Protein AF-A0A2M8BF14-F1 (afdb_monomer)

Mean predicted aligned error: 11.54 Å

Radius of gyration: 26.68 Å; Cα contacts (8 Å, |Δi|>4): 24; chains: 1; bounding box: 44×36×76 Å

Solvent-acc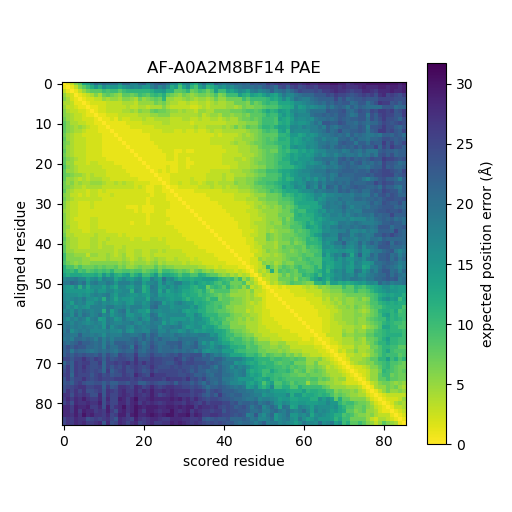essible surface area (backbone atoms only — not comparable to full-atom values): 5380 Å² total; per-residue (Å²): 133,91,77,89,82,83,88,76,87,70,54,68,68,59,54,52,50,47,51,49,49,10,61,75,71,74,43,53,55,68,60,38,52,51,52,56,50,51,52,52,49,50,54,52,51,50,59,52,49,50,57,52,54,52,50,53,49,51,52,53,56,57,72,70,50,80,85,88,71,86,69,57,75,79,72,70,59,55,57,45,100,85,71,44,76,109

Foldseek 3Di:
DDDDDDDPPDDPVNLVVLVVVCVVVVHDSVVSVVVVVVVVVVVVVVVVVCVVVVVVVVVVVVVPDDDPDPDDPVVVFDADPVRHGD

Nearest PDB structures (foldseek):
  4d8j-assembly1_A  TM=6.265E-01  e=2.644E+00  Escherichia coli
  6sbx-assembly1_C  TM=5.085E-01  e=2.286E+00  Myxococcus xanthus

Structure (mmCIF, N/CA/C/O backbone):
data_AF-A0A2M8BF14-F1
#
_entry.id   AF-A0A2M8BF14-F1
#
loop_
_atom_site.group_PDB
_atom_site.id
_atom_site.type_symbol
_atom_site.label_atom_id
_atom_site.label_alt_id
_atom_site.label_comp_id
_atom_site.label_asym_id
_atom_site.label_entity_id
_atom_site.label_seq_id
_atom_site.pdbx_PDB_ins_code
_atom_site.Cartn_x
_atom_site.Cartn_y
_atom_site.Cartn_z
_atom_site.occupancy
_atom_site.B_iso_or_equiv
_atom_site.auth_seq_id
_atom_site.auth_comp_id
_atom_site.auth_asym_id
_atom_site.auth_atom_id
_atom_site.pdbx_PDB_model_num
ATOM 1 N N . MET A 1 1 ? -3.234 22.881 9.319 1.00 44.59 1 MET A N 1
ATOM 2 C CA . MET A 1 1 ? -4.607 22.813 9.861 1.00 44.59 1 MET A CA 1
ATOM 3 C C . MET A 1 1 ? -4.993 21.351 9.964 1.00 44.59 1 MET A C 1
ATOM 5 O O . MET A 1 1 ? -4.798 20.640 8.989 1.00 44.59 1 MET A O 1
ATOM 9 N N . THR A 1 2 ? -5.451 20.890 11.127 1.00 68.38 2 THR A N 1
ATOM 10 C CA . THR A 1 2 ? -5.870 19.493 11.318 1.00 68.38 2 THR A CA 1
ATOM 11 C C . THR A 1 2 ? -7.331 19.362 10.898 1.00 68.38 2 THR A C 1
ATOM 13 O O . THR A 1 2 ? -8.204 19.958 11.526 1.00 68.38 2 THR A O 1
ATOM 16 N N . THR A 1 3 ? -7.598 18.628 9.819 1.00 83.12 3 THR A N 1
ATOM 17 C CA . THR A 1 3 ? -8.958 18.408 9.304 1.00 83.12 3 THR A CA 1
ATOM 18 C C . THR A 1 3 ? -9.553 17.158 9.945 1.00 83.12 3 THR A C 1
ATOM 20 O O . THR A 1 3 ? -8.911 16.110 9.968 1.00 83.12 3 THR A O 1
ATOM 23 N N . ALA A 1 4 ? -10.779 17.247 10.463 1.00 83.69 4 ALA A N 1
ATOM 24 C CA . ALA A 1 4 ? -11.490 16.087 10.991 1.00 83.69 4 ALA A CA 1
ATOM 25 C C . ALA A 1 4 ? -12.102 15.268 9.842 1.00 83.69 4 ALA A C 1
ATOM 27 O O . ALA A 1 4 ? -12.841 15.805 9.016 1.00 83.69 4 ALA A O 1
ATOM 28 N N . LEU A 1 5 ? -11.813 13.966 9.805 1.00 86.75 5 LEU A N 1
ATOM 29 C CA . LEU A 1 5 ? -12.395 13.007 8.865 1.00 86.75 5 LEU A CA 1
ATOM 30 C C . LEU A 1 5 ? -13.350 12.079 9.619 1.00 86.75 5 LEU A C 1
ATOM 32 O O . LEU A 1 5 ? -12.984 11.515 10.648 1.00 86.75 5 LEU A O 1
ATOM 36 N N . GLN A 1 6 ? -14.558 11.882 9.090 1.00 90.12 6 GLN A N 1
ATOM 37 C CA . GLN A 1 6 ? -15.516 10.921 9.633 1.00 90.12 6 GLN A CA 1
ATOM 38 C C . GLN A 1 6 ? -15.757 9.792 8.632 1.00 90.12 6 GLN A C 1
ATOM 40 O O . GLN A 1 6 ? -16.319 10.009 7.558 1.00 90.12 6 GLN A O 1
ATOM 45 N N . LEU A 1 7 ? -15.386 8.570 9.010 1.00 87.44 7 LEU A N 1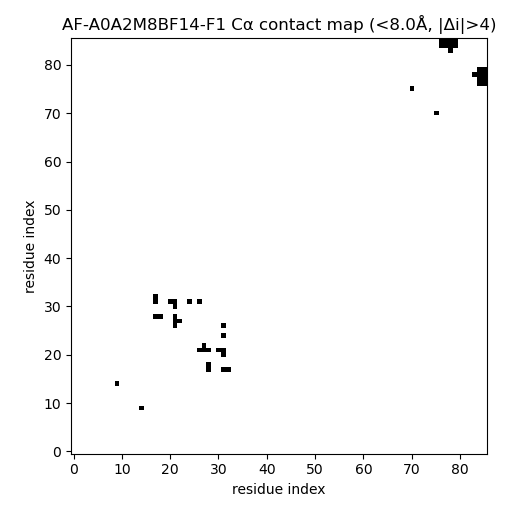
ATOM 46 C CA . LEU A 1 7 ? -15.687 7.369 8.236 1.00 87.44 7 LEU A CA 1
ATOM 47 C C . LEU A 1 7 ? -17.093 6.872 8.594 1.00 87.44 7 LEU A C 1
ATOM 49 O O . LEU A 1 7 ? -17.366 6.505 9.737 1.00 87.44 7 LEU A O 1
ATOM 53 N N . LYS A 1 8 ? -18.009 6.879 7.622 1.00 92.38 8 LYS A N 1
ATOM 54 C CA . LYS A 1 8 ? -19.382 6.374 7.787 1.00 92.38 8 LYS A CA 1
ATOM 55 C C . LYS A 1 8 ? -19.510 4.986 7.170 1.00 92.38 8 LYS A C 1
ATOM 57 O O . LYS A 1 8 ? -18.871 4.698 6.166 1.00 92.38 8 LYS A O 1
ATOM 62 N N . LYS A 1 9 ? -20.388 4.156 7.747 1.00 93.38 9 LYS A N 1
ATOM 63 C CA . LYS A 1 9 ? -20.681 2.788 7.275 1.00 93.38 9 LYS A CA 1
ATOM 64 C C . LYS A 1 9 ? -19.449 1.868 7.233 1.00 93.38 9 LYS A C 1
ATOM 66 O O . LYS A 1 9 ? -19.347 1.016 6.357 1.00 93.38 9 LYS A O 1
ATOM 71 N N . VAL A 1 10 ? -18.526 2.028 8.184 1.00 90.81 10 VAL A N 1
ATOM 72 C CA . VAL A 1 10 ? -17.401 1.095 8.342 1.00 90.81 10 VAL A CA 1
ATOM 73 C C . VAL A 1 10 ? -17.965 -0.290 8.682 1.00 90.81 10 VAL A C 1
ATOM 75 O O . VAL A 1 10 ? -18.737 -0.391 9.642 1.00 90.81 10 VAL A O 1
ATOM 78 N N . PRO A 1 11 ? -17.627 -1.347 7.921 1.00 96.75 11 PRO A N 1
ATOM 79 C CA . PRO A 1 11 ? -18.080 -2.696 8.233 1.00 96.75 11 PRO A CA 1
ATOM 80 C C . PRO A 1 11 ? -17.683 -3.099 9.657 1.00 96.75 11 PRO A C 1
ATOM 82 O O . PRO A 1 11 ? -16.571 -2.812 10.103 1.00 96.75 11 PRO A O 1
ATOM 85 N N . SER A 1 12 ? -18.579 -3.789 10.367 1.00 94.31 12 SER A N 1
ATOM 86 C CA . SER A 1 12 ? -18.372 -4.156 11.776 1.00 94.31 12 SER A CA 1
ATOM 87 C C . SER A 1 12 ? -17.085 -4.949 11.994 1.00 94.31 12 SER A C 1
ATOM 89 O O . SER A 1 12 ? -16.346 -4.658 12.928 1.00 94.31 12 SER A O 1
ATOM 91 N N . HIS A 1 13 ? -16.774 -5.883 11.090 1.00 95.94 13 HIS A N 1
ATOM 92 C CA . HIS A 1 13 ? -15.548 -6.675 11.156 1.00 95.94 13 HIS A CA 1
ATOM 93 C C . HIS A 1 13 ? -14.282 -5.808 11.061 1.00 95.94 13 HIS A C 1
ATOM 95 O O . HIS A 1 13 ? -13.346 -6.033 11.819 1.00 95.94 13 HIS A O 1
ATOM 101 N N . ILE A 1 14 ? -14.265 -4.778 10.203 1.00 94.75 14 ILE A N 1
ATOM 102 C CA . ILE A 1 14 ? -13.129 -3.849 10.093 1.00 94.75 14 ILE A CA 1
ATOM 103 C C . ILE A 1 14 ? -12.964 -3.061 11.388 1.00 94.75 14 ILE A C 1
ATOM 105 O O . ILE A 1 14 ? -11.859 -2.960 11.910 1.00 94.75 14 ILE A O 1
ATOM 109 N N . LYS A 1 15 ? -14.066 -2.552 11.950 1.00 94.56 15 LYS A N 1
ATOM 110 C CA . LYS A 1 15 ? -14.017 -1.842 13.231 1.00 94.56 15 LYS A CA 1
ATOM 111 C C . LYS A 1 15 ? -13.442 -2.733 14.340 1.00 94.56 15 LYS A C 1
ATOM 113 O O . LYS A 1 15 ? -12.585 -2.280 15.087 1.00 94.56 15 LYS A O 1
ATOM 118 N N . SER A 1 16 ? -13.867 -3.994 14.420 1.00 96.12 16 SER A N 1
ATOM 119 C CA . SER A 1 16 ? -13.351 -4.948 15.409 1.00 96.12 16 SER A CA 1
ATOM 120 C C . SER A 1 16 ? -11.855 -5.234 15.252 1.00 96.12 16 SER A C 1
ATOM 122 O O . SER A 1 16 ? -11.167 -5.404 16.256 1.00 96.12 16 SER A O 1
ATOM 124 N N . LEU A 1 17 ? -11.344 -5.276 14.017 1.00 96.25 17 LEU A N 1
ATOM 125 C CA . LEU A 1 17 ? -9.910 -5.439 13.762 1.00 96.25 17 LEU A CA 1
ATOM 126 C C . LEU A 1 17 ? -9.115 -4.228 14.261 1.00 96.25 17 LEU A C 1
ATOM 128 O O . LEU A 1 17 ? -8.156 -4.409 15.006 1.00 96.25 17 LEU A O 1
ATOM 132 N N . ILE A 1 18 ? -9.572 -3.014 13.942 1.00 95.38 18 ILE A N 1
ATOM 133 C CA . ILE A 1 18 ? -8.932 -1.775 14.408 1.00 95.38 18 ILE A CA 1
ATOM 134 C C . ILE A 1 18 ? -8.983 -1.684 15.940 1.00 95.38 18 ILE A C 1
ATOM 136 O O . ILE A 1 18 ? -7.981 -1.355 16.565 1.00 95.38 18 ILE A O 1
ATOM 140 N N . ASP A 1 19 ? -10.120 -2.014 16.563 1.00 96.00 19 ASP A N 1
ATOM 141 C CA . ASP A 1 19 ? -10.264 -2.008 18.027 1.00 96.00 19 ASP A CA 1
ATOM 142 C C . ASP A 1 19 ? -9.262 -2.978 18.688 1.00 96.00 19 ASP A C 1
ATOM 144 O O . ASP A 1 19 ? -8.648 -2.654 19.709 1.00 96.00 19 ASP A O 1
ATOM 148 N N . ARG A 1 20 ? -9.058 -4.160 18.089 1.00 96.75 20 ARG A N 1
ATOM 149 C CA . ARG A 1 20 ? -8.085 -5.153 18.561 1.00 96.75 20 ARG A CA 1
ATOM 150 C C . ARG A 1 20 ? -6.651 -4.645 18.429 1.00 96.75 20 ARG A C 1
ATOM 152 O O . ARG A 1 20 ? -5.889 -4.763 19.386 1.00 96.75 20 ARG A O 1
ATOM 159 N N . GLU A 1 21 ? -6.278 -4.096 17.278 1.00 96.38 21 GLU A N 1
ATOM 160 C CA . GLU A 1 21 ? -4.925 -3.573 17.045 1.00 96.38 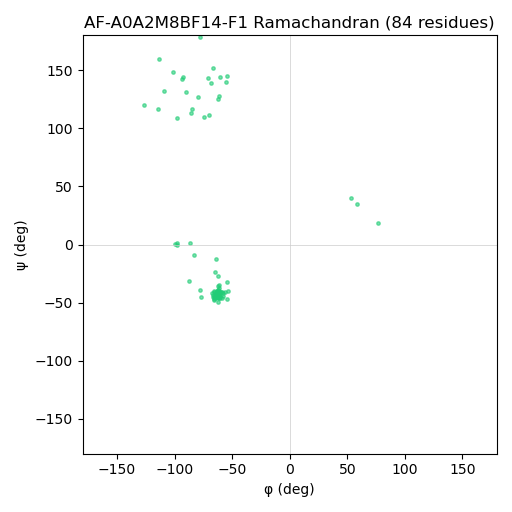21 GLU A CA 1
ATOM 161 C C . GLU A 1 21 ? -4.618 -2.362 17.927 1.00 96.38 21 GLU A C 1
ATOM 163 O O . GLU A 1 21 ? -3.561 -2.313 18.554 1.00 96.38 21 GLU A O 1
ATOM 168 N N . ALA A 1 22 ? -5.585 -1.461 18.111 1.00 96.88 22 ALA A N 1
ATOM 169 C CA . ALA A 1 22 ? -5.462 -0.331 19.025 1.00 96.88 22 ALA A CA 1
ATOM 170 C C . ALA A 1 22 ? -5.188 -0.799 20.466 1.00 96.88 22 ALA A C 1
ATOM 172 O O . ALA A 1 22 ? -4.324 -0.246 21.152 1.00 96.88 22 ALA A O 1
ATOM 173 N N . GLY A 1 23 ? -5.869 -1.866 20.907 1.00 96.38 23 GLY A N 1
ATOM 174 C CA . GLY A 1 23 ? -5.622 -2.506 22.199 1.00 96.38 23 GLY A CA 1
ATOM 175 C C . GLY A 1 23 ? -4.216 -3.104 22.317 1.00 96.38 23 GLY A C 1
ATOM 176 O O . GLY A 1 23 ? -3.546 -2.897 23.330 1.00 96.38 23 GLY A O 1
ATOM 177 N N . LEU A 1 24 ? -3.741 -3.796 21.276 1.00 96.69 24 LEU A N 1
ATOM 178 C CA . LEU A 1 24 ? -2.392 -4.375 21.232 1.00 96.69 24 LEU A CA 1
ATOM 179 C C . LEU A 1 24 ? -1.302 -3.295 21.270 1.00 96.69 24 LEU A C 1
ATOM 181 O O . LEU A 1 24 ? -0.329 -3.424 22.013 1.00 96.69 24 LEU A O 1
ATOM 185 N N . HIS A 1 25 ? -1.486 -2.209 20.521 1.00 95.50 25 HIS A N 1
ATOM 186 C CA . HIS A 1 25 ? -0.526 -1.111 20.418 1.00 95.50 25 HIS A CA 1
ATOM 187 C C . HIS A 1 25 ? -0.690 -0.041 21.508 1.00 95.50 25 HIS A C 1
ATOM 189 O O . HIS A 1 25 ? 0.074 0.924 21.536 1.00 95.50 25 HIS A O 1
ATOM 195 N N . ARG A 1 26 ? -1.647 -0.218 22.435 1.00 94.94 26 ARG A N 1
ATOM 196 C CA . ARG A 1 26 ? -1.978 0.724 23.523 1.00 94.94 26 ARG A CA 1
ATOM 197 C C . ARG A 1 26 ? -2.242 2.143 23.014 1.00 94.94 26 ARG A C 1
ATOM 199 O O . ARG A 1 26 ? -1.822 3.130 23.620 1.00 94.94 26 ARG A O 1
ATOM 206 N N . ARG A 1 27 ? -2.936 2.238 21.886 1.00 94.19 27 ARG A N 1
ATOM 207 C CA . ARG A 1 27 ? -3.301 3.493 21.228 1.00 94.19 27 ARG A CA 1
ATOM 208 C C . ARG A 1 27 ? -4.806 3.684 21.264 1.00 94.19 27 ARG A C 1
ATOM 210 O O . ARG A 1 27 ? -5.574 2.740 21.428 1.00 94.19 27 ARG A O 1
ATOM 217 N N . SER A 1 28 ? -5.241 4.929 21.098 1.00 96.25 28 SER A N 1
ATOM 218 C CA . SER A 1 28 ? -6.653 5.179 20.806 1.00 96.25 28 SER A CA 1
ATOM 219 C C . SER A 1 28 ? -7.014 4.628 19.423 1.00 96.25 28 SER A C 1
ATOM 221 O O . SER A 1 28 ? -6.182 4.619 18.517 1.00 96.25 28 SER A O 1
ATOM 223 N N . ILE A 1 29 ? -8.278 4.242 19.234 1.00 93.81 29 ILE A N 1
ATOM 224 C CA . ILE A 1 29 ? -8.802 3.757 17.945 1.00 93.81 29 ILE A CA 1
ATOM 225 C C . ILE A 1 29 ? -8.513 4.755 16.816 1.00 93.81 29 ILE A C 1
ATOM 227 O O . ILE A 1 29 ? -8.125 4.360 15.721 1.00 93.81 29 ILE A O 1
ATOM 231 N N . ASN A 1 30 ? -8.648 6.057 17.088 1.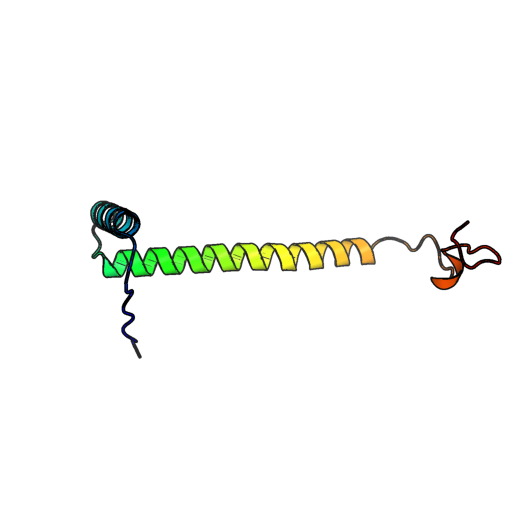00 93.25 30 ASN A N 1
ATOM 232 C CA . ASN A 1 30 ? -8.371 7.104 16.104 1.00 93.25 30 ASN A CA 1
ATOM 233 C C . ASN A 1 30 ? -6.888 7.156 15.720 1.00 93.25 30 ASN A C 1
ATOM 235 O O . ASN A 1 30 ? -6.578 7.253 14.538 1.00 93.25 30 ASN A O 1
ATOM 239 N N . GLN A 1 31 ? -5.979 7.084 16.698 1.00 94.62 31 GLN A N 1
ATOM 240 C CA . GLN A 1 31 ? -4.539 7.054 16.422 1.00 94.62 31 GLN A CA 1
ATOM 241 C C . GLN A 1 31 ? -4.159 5.815 15.617 1.00 94.62 31 GLN A C 1
ATOM 243 O O . GLN A 1 31 ? -3.413 5.932 14.653 1.00 94.62 31 GLN A O 1
ATOM 248 N N . GLU A 1 32 ? -4.704 4.654 15.974 1.00 96.06 32 GLU A N 1
ATOM 249 C CA . GLU A 1 32 ? -4.422 3.422 15.243 1.00 96.06 32 GLU A CA 1
ATOM 250 C C . GLU A 1 32 ? -4.971 3.470 13.816 1.00 96.06 32 GLU A C 1
ATOM 252 O O . GLU A 1 32 ? -4.276 3.126 12.869 1.00 96.06 32 GLU A O 1
ATOM 257 N N . THR A 1 33 ? -6.180 4.008 13.639 1.00 94.88 33 THR A N 1
ATOM 258 C CA . THR A 1 33 ? -6.763 4.223 12.308 1.00 94.88 33 THR A CA 1
ATOM 259 C C . THR A 1 33 ? -5.874 5.120 11.445 1.00 94.88 33 THR A C 1
ATOM 261 O O . THR A 1 33 ? -5.697 4.840 10.263 1.00 94.88 33 THR A O 1
ATOM 264 N N . ILE A 1 34 ? -5.309 6.192 12.014 1.00 94.44 34 ILE A N 1
ATOM 265 C CA . ILE A 1 34 ? -4.390 7.084 11.292 1.00 94.44 34 ILE A CA 1
ATOM 266 C C . ILE A 1 34 ? -3.141 6.317 10.855 1.00 94.44 34 ILE A C 1
ATOM 268 O O . ILE A 1 34 ? -2.801 6.361 9.677 1.00 94.44 34 ILE A O 1
ATOM 272 N N . VAL A 1 35 ? -2.510 5.573 11.766 1.00 95.94 35 VAL A N 1
ATOM 273 C CA . VAL A 1 35 ? -1.294 4.806 11.460 1.00 95.94 35 VAL A CA 1
ATOM 274 C C . VAL A 1 35 ? -1.553 3.772 10.365 1.00 95.94 35 VAL A C 1
ATOM 276 O O . VAL A 1 35 ? -0.807 3.719 9.393 1.00 95.94 35 VAL A O 1
ATOM 279 N N . LEU A 1 36 ? -2.650 3.017 10.451 1.00 94.94 36 LEU A N 1
ATOM 280 C CA . LEU A 1 36 ? -3.009 2.030 9.428 1.00 94.94 36 LEU A CA 1
ATOM 281 C C . LEU A 1 36 ? -3.255 2.668 8.055 1.00 94.94 36 LEU A C 1
ATOM 283 O O . LEU A 1 36 ? -2.883 2.106 7.024 1.00 94.94 36 LEU A O 1
ATOM 287 N N . LEU A 1 37 ? -3.864 3.857 8.019 1.00 94.44 37 LEU A N 1
ATOM 288 C CA . LEU A 1 37 ? -4.041 4.607 6.775 1.00 94.44 37 LEU A CA 1
ATOM 289 C C . LEU A 1 37 ? -2.700 5.095 6.212 1.00 94.44 37 LEU A C 1
ATOM 291 O O . LEU A 1 37 ? -2.485 5.004 5.003 1.00 94.44 37 LEU A O 1
ATOM 295 N N . GLU A 1 38 ? -1.793 5.581 7.057 1.00 94.81 38 GLU A N 1
ATOM 296 C CA . GLU A 1 38 ? -0.447 5.999 6.650 1.00 94.81 38 GLU A CA 1
ATOM 297 C C . GLU A 1 38 ? 0.362 4.822 6.092 1.00 94.81 38 GLU A C 1
ATOM 299 O O . GLU A 1 38 ? 0.951 4.930 5.014 1.00 94.81 38 GLU A O 1
ATOM 304 N N . GLU A 1 39 ? 0.333 3.672 6.762 1.00 95.06 39 GLU A N 1
ATOM 305 C CA . GLU A 1 39 ? 0.989 2.448 6.302 1.00 95.06 39 GLU A CA 1
ATOM 306 C C . GLU A 1 39 ? 0.426 1.971 4.959 1.00 95.06 39 GLU A C 1
ATOM 308 O O . GLU A 1 39 ? 1.193 1.648 4.046 1.00 95.06 39 GLU A O 1
ATOM 313 N N . ALA A 1 40 ? -0.899 1.995 4.788 1.00 93.94 40 ALA A N 1
ATOM 314 C CA . ALA A 1 40 ? -1.540 1.644 3.525 1.00 93.94 40 ALA A CA 1
ATOM 315 C C . ALA A 1 40 ? -1.138 2.597 2.384 1.00 93.94 40 ALA A C 1
ATOM 317 O O . ALA A 1 40 ? -0.891 2.153 1.257 1.00 93.94 40 ALA A O 1
ATOM 318 N N . LEU A 1 41 ? -1.030 3.902 2.660 1.00 94.00 41 LEU A N 1
ATOM 319 C CA . LEU A 1 41 ? -0.561 4.886 1.681 1.00 94.00 41 LEU A CA 1
ATOM 32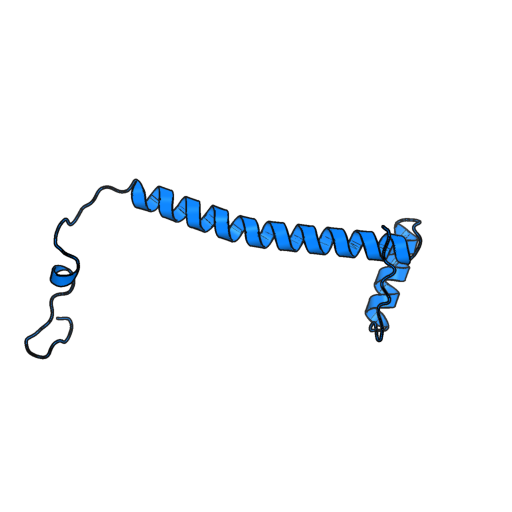0 C C . LEU A 1 41 ? 0.903 4.649 1.299 1.00 94.00 41 LEU A C 1
ATOM 322 O O . LEU A 1 41 ? 1.232 4.674 0.112 1.00 94.00 41 LEU A O 1
ATOM 326 N N . LEU A 1 42 ? 1.770 4.365 2.273 1.00 93.69 42 LEU A N 1
ATOM 327 C CA . LEU A 1 42 ? 3.175 4.041 2.024 1.00 93.69 42 LEU A CA 1
ATOM 328 C C . LEU A 1 42 ? 3.327 2.753 1.209 1.00 93.69 42 LEU A C 1
ATOM 330 O O . LEU A 1 42 ? 4.114 2.718 0.263 1.00 93.69 42 LEU A O 1
ATOM 334 N N . ALA A 1 43 ? 2.558 1.711 1.531 1.00 92.25 43 ALA A N 1
ATOM 335 C CA . ALA A 1 43 ? 2.547 0.463 0.774 1.00 92.25 43 ALA A CA 1
ATOM 336 C C . ALA A 1 43 ? 2.122 0.700 -0.683 1.00 92.25 43 ALA A C 1
ATOM 338 O O . ALA A 1 43 ? 2.786 0.235 -1.611 1.00 92.25 43 ALA A O 1
ATOM 339 N N . ARG A 1 44 ? 1.070 1.500 -0.899 1.00 90.44 44 ARG A N 1
ATOM 340 C CA . ARG A 1 44 ? 0.611 1.873 -2.241 1.00 90.44 44 ARG A CA 1
ATOM 341 C C . ARG A 1 44 ? 1.661 2.671 -3.017 1.00 90.44 44 ARG A C 1
ATOM 343 O O . ARG A 1 44 ? 1.886 2.384 -4.190 1.00 90.44 44 ARG A O 1
ATOM 350 N N . ALA A 1 45 ? 2.311 3.642 -2.378 1.00 88.12 45 ALA A N 1
ATOM 351 C CA . ALA A 1 45 ? 3.357 4.444 -3.009 1.00 88.12 45 ALA A CA 1
ATOM 352 C C . ALA A 1 45 ? 4.567 3.588 -3.415 1.00 88.12 45 ALA A C 1
ATOM 354 O O . ALA A 1 45 ? 5.105 3.761 -4.507 1.00 88.12 45 ALA A O 1
ATOM 355 N N . ARG A 1 46 ? 4.965 2.621 -2.576 1.00 85.44 46 ARG A N 1
ATOM 356 C CA . ARG A 1 46 ? 6.046 1.672 -2.892 1.00 85.44 46 ARG A CA 1
ATOM 357 C C . ARG A 1 46 ? 5.718 0.807 -4.109 1.00 85.44 46 ARG A C 1
ATOM 359 O O . ARG A 1 46 ? 6.564 0.687 -4.988 1.00 85.44 46 ARG A O 1
ATOM 366 N N . LEU A 1 47 ? 4.498 0.272 -4.196 1.00 82.69 47 LEU A N 1
ATOM 367 C CA . LEU A 1 47 ? 4.055 -0.516 -5.355 1.00 82.69 47 LEU A CA 1
ATOM 368 C C . LEU A 1 47 ? 4.082 0.300 -6.656 1.00 82.69 47 LEU A C 1
ATOM 370 O O . LEU A 1 47 ? 4.514 -0.197 -7.693 1.00 82.69 47 LEU A O 1
ATOM 374 N N . GLN A 1 48 ? 3.657 1.566 -6.608 1.00 78.75 48 GLN A N 1
ATOM 375 C CA . GLN A 1 48 ? 3.714 2.451 -7.775 1.00 78.75 48 GLN A CA 1
ATOM 376 C C . GLN A 1 48 ? 5.155 2.770 -8.180 1.00 78.75 48 GLN A C 1
ATOM 378 O O . GLN A 1 48 ? 5.493 2.688 -9.359 1.00 78.75 48 GLN A O 1
ATOM 383 N N . LYS A 1 49 ? 6.014 3.093 -7.209 1.00 74.69 49 LYS A N 1
ATOM 384 C CA . LYS A 1 49 ? 7.416 3.425 -7.463 1.00 74.69 49 LYS A CA 1
ATOM 385 C C . LYS A 1 49 ? 8.178 2.258 -8.090 1.00 74.69 49 LYS A C 1
ATOM 387 O O . LYS A 1 49 ? 8.882 2.478 -9.068 1.00 74.69 49 LYS A O 1
ATOM 392 N N . GLN A 1 50 ? 7.973 1.039 -7.587 1.00 70.81 50 GLN A N 1
ATOM 393 C CA . GLN A 1 50 ? 8.558 -0.165 -8.172 1.00 70.81 50 GLN A CA 1
ATOM 394 C C . GLN A 1 50 ? 8.200 -0.279 -9.660 1.00 70.81 50 GLN A C 1
ATOM 396 O O . GLN A 1 50 ? 9.092 -0.419 -10.482 1.00 70.81 50 GLN A O 1
ATOM 401 N N . SER A 1 51 ? 6.929 -0.084 -10.034 1.00 78.38 51 SER A N 1
ATOM 402 C CA . SER A 1 51 ? 6.535 -0.155 -11.449 1.00 78.38 51 SER A CA 1
ATOM 403 C C . SER A 1 51 ? 7.227 0.884 -12.341 1.00 78.38 51 SER A C 1
ATOM 405 O O . SER A 1 51 ? 7.544 0.584 -13.487 1.00 78.38 51 SER A O 1
ATOM 407 N N . GLN A 1 52 ? 7.488 2.092 -11.833 1.00 80.12 52 GLN A N 1
ATOM 408 C CA . GLN A 1 52 ? 8.154 3.132 -12.615 1.00 80.12 52 GLN A CA 1
ATOM 409 C C . GLN A 1 52 ? 9.663 2.886 -12.718 1.00 80.12 52 GLN A C 1
ATOM 411 O O . GLN A 1 52 ? 10.220 2.985 -13.809 1.00 80.12 52 GLN A O 1
ATOM 416 N N . GLU A 1 53 ? 10.316 2.546 -11.604 1.00 82.44 53 GLU A N 1
ATOM 417 C CA . GLU A 1 53 ? 11.745 2.220 -11.589 1.00 82.44 53 GLU A CA 1
ATOM 418 C C . GLU A 1 53 ? 12.039 0.980 -12.444 1.00 82.44 53 GLU A C 1
ATOM 420 O O . GLU A 1 53 ? 13.006 0.988 -13.202 1.00 82.44 53 GLU A O 1
ATOM 425 N N . ASP A 1 54 ? 11.168 -0.034 -12.407 1.00 85.00 54 ASP A N 1
ATOM 426 C CA . ASP A 1 54 ? 11.282 -1.238 -13.233 1.00 85.00 54 ASP A CA 1
ATOM 427 C C . ASP A 1 54 ? 11.168 -0.907 -14.731 1.00 85.00 54 ASP A C 1
ATOM 429 O O . ASP A 1 54 ? 11.953 -1.407 -15.540 1.00 85.00 54 ASP A O 1
ATOM 433 N N . VAL A 1 55 ? 10.226 -0.038 -15.122 1.00 87.38 55 VAL A N 1
ATOM 434 C CA . VAL A 1 55 ? 10.086 0.410 -16.520 1.00 87.38 55 VAL A CA 1
ATOM 435 C C . VAL A 1 55 ? 11.314 1.200 -16.966 1.00 87.38 55 VAL A C 1
ATOM 437 O O . VAL A 1 55 ? 11.850 0.938 -18.043 1.00 87.38 55 VAL A O 1
ATOM 440 N N . GLU A 1 56 ? 11.791 2.144 -16.155 1.00 90.06 56 GLU A N 1
ATOM 441 C CA . GLU A 1 56 ? 12.992 2.919 -16.476 1.00 90.06 56 GLU A CA 1
ATOM 442 C C . GLU A 1 56 ? 14.238 2.035 -16.586 1.00 90.06 56 GLU A C 1
ATOM 444 O O . GLU A 1 56 ? 15.066 2.251 -17.473 1.00 90.06 56 GLU A O 1
ATOM 449 N N . ASP A 1 57 ? 14.377 1.033 -15.721 1.00 93.00 57 ASP A N 1
ATOM 450 C CA . ASP A 1 57 ? 15.483 0.082 -15.772 1.00 93.00 57 ASP A CA 1
ATOM 451 C C . ASP A 1 57 ? 15.425 -0.802 -17.027 1.00 93.00 57 ASP A C 1
ATOM 453 O O . ASP A 1 57 ? 16.438 -0.972 -17.709 1.00 93.00 57 ASP A O 1
ATOM 457 N N . ILE A 1 58 ? 14.241 -1.303 -17.399 1.00 91.94 58 ILE A N 1
ATOM 458 C CA . ILE A 1 58 ? 14.044 -2.038 -18.658 1.00 91.94 58 ILE A CA 1
ATOM 459 C C . ILE A 1 58 ? 14.424 -1.159 -19.854 1.00 91.94 58 ILE A C 1
ATOM 461 O O . ILE A 1 58 ? 15.157 -1.612 -20.733 1.00 91.94 58 ILE A O 1
ATOM 465 N N . LEU A 1 59 ? 13.975 0.100 -19.883 1.00 93.38 59 LEU A N 1
ATOM 466 C CA . LEU A 1 59 ? 14.289 1.034 -20.967 1.00 93.38 59 LEU A CA 1
ATOM 467 C C . LEU A 1 59 ? 15.786 1.354 -21.036 1.00 93.38 59 LEU A C 1
ATOM 469 O O . LEU A 1 59 ? 16.347 1.380 -22.129 1.00 93.38 59 LEU A O 1
ATOM 473 N N . LYS A 1 60 ? 16.456 1.546 -19.892 1.00 95.00 60 LYS A N 1
ATOM 474 C CA . LYS A 1 60 ? 17.913 1.746 -19.833 1.00 95.00 60 LYS A CA 1
ATOM 475 C C . LYS A 1 60 ? 18.667 0.527 -20.349 1.00 95.00 60 LYS A C 1
ATOM 477 O O . LYS A 1 60 ? 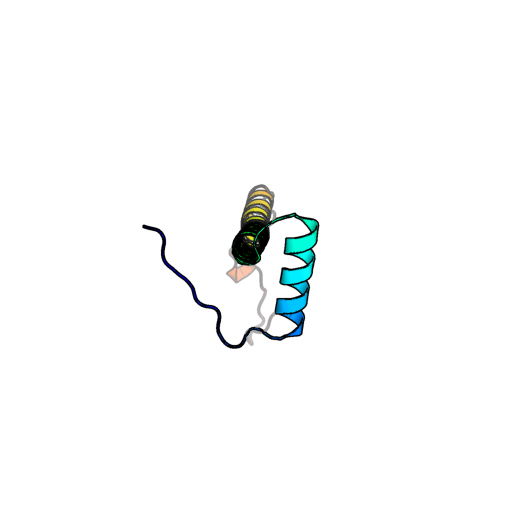19.578 0.680 -21.159 1.00 95.00 60 LYS A O 1
ATOM 482 N N . ARG A 1 61 ? 18.278 -0.677 -19.915 1.00 94.50 61 ARG A N 1
ATOM 483 C CA . ARG A 1 61 ? 18.874 -1.930 -20.394 1.00 94.50 61 ARG A CA 1
ATOM 484 C C . ARG A 1 61 ? 18.672 -2.099 -21.893 1.00 94.50 61 ARG A C 1
ATOM 486 O O . ARG A 1 61 ? 19.636 -2.405 -22.581 1.00 94.50 61 ARG A O 1
ATOM 493 N N . TYR A 1 62 ? 17.464 -1.847 -22.394 1.00 91.75 62 TYR A N 1
ATOM 494 C CA . TYR A 1 62 ? 17.156 -1.904 -23.821 1.00 91.75 62 TYR A CA 1
ATOM 495 C C . TYR A 1 62 ? 17.982 -0.898 -24.632 1.00 91.75 62 TYR A C 1
ATOM 497 O O . TYR A 1 62 ? 18.579 -1.270 -25.635 1.00 91.75 62 TYR A O 1
ATOM 505 N N . ALA A 1 63 ? 18.082 0.352 -24.173 1.00 91.94 63 ALA A N 1
ATOM 506 C CA . ALA A 1 63 ? 18.860 1.392 -24.847 1.00 91.94 63 ALA A CA 1
ATOM 507 C C . ALA A 1 63 ? 20.373 1.105 -24.880 1.00 91.94 63 ALA A C 1
ATOM 509 O O . ALA A 1 63 ? 21.073 1.622 -25.746 1.00 91.94 63 ALA A O 1
ATOM 510 N N . ALA A 1 64 ? 20.881 0.297 -23.946 1.00 94.00 64 ALA A N 1
ATOM 511 C CA . ALA A 1 64 ? 22.275 -0.137 -23.920 1.00 94.00 64 ALA A CA 1
ATOM 512 C C . ALA A 1 64 ? 22.559 -1.349 -24.830 1.00 94.00 64 ALA A C 1
ATOM 514 O O . ALA A 1 64 ? 23.725 -1.710 -25.004 1.00 94.00 64 ALA A O 1
ATOM 515 N N . LEU A 1 65 ? 21.530 -1.999 -25.389 1.00 93.06 65 LEU A N 1
ATOM 516 C CA . LEU A 1 65 ? 21.724 -3.116 -26.311 1.00 93.06 65 LEU A CA 1
ATOM 517 C C . LEU A 1 65 ? 22.271 -2.618 -27.658 1.00 93.06 65 LEU A C 1
ATOM 519 O O . LEU A 1 65 ? 21.873 -1.555 -28.137 1.00 93.06 65 LEU A O 1
ATOM 523 N N . PRO A 1 66 ? 23.167 -3.385 -28.304 1.00 91.62 66 PRO A N 1
ATOM 524 C CA . PRO A 1 66 ? 23.653 -3.042 -29.631 1.00 91.62 66 PRO A CA 1
ATOM 525 C C . PRO A 1 66 ? 22.537 -3.187 -30.674 1.00 91.62 66 PRO A C 1
ATOM 527 O O . PRO A 1 66 ? 21.792 -4.168 -30.675 1.00 91.62 66 PRO A O 1
ATOM 530 N N . THR A 1 67 ? 22.459 -2.239 -31.607 1.00 87.75 67 THR A N 1
ATOM 531 C CA . THR A 1 67 ? 21.551 -2.328 -32.756 1.00 87.75 67 THR A CA 1
ATOM 532 C C . THR A 1 67 ? 22.040 -3.407 -33.720 1.00 87.75 67 THR A C 1
ATOM 534 O O . THR A 1 67 ? 23.085 -3.249 -34.348 1.00 87.75 67 THR A O 1
ATOM 537 N N . LEU A 1 68 ? 21.287 -4.505 -33.832 1.00 87.12 68 LEU A N 1
ATOM 538 C CA . LEU A 1 68 ? 21.598 -5.618 -34.741 1.00 87.12 68 LEU A CA 1
ATOM 539 C C . LEU A 1 68 ? 21.029 -5.415 -36.150 1.00 87.12 68 LEU A C 1
ATOM 541 O O . LEU A 1 68 ? 21.624 -5.876 -37.119 1.00 87.12 68 LEU A O 1
ATOM 545 N N . ASP A 1 69 ? 19.893 -4.726 -36.255 1.00 85.38 69 ASP A N 1
ATOM 546 C CA . ASP A 1 69 ? 19.215 -4.432 -37.515 1.00 85.38 69 ASP A CA 1
ATOM 547 C C . ASP A 1 69 ? 18.980 -2.923 -37.619 1.00 85.38 69 ASP A C 1
ATOM 549 O O . ASP A 1 69 ? 18.352 -2.315 -36.752 1.00 85.38 69 ASP A O 1
ATOM 553 N N . THR A 1 70 ? 19.548 -2.309 -38.653 1.00 84.00 70 THR A N 1
ATOM 554 C CA . THR A 1 70 ? 19.459 -0.868 -38.919 1.00 84.00 70 THR A CA 1
ATOM 555 C C . THR A 1 70 ? 18.408 -0.530 -39.969 1.00 84.00 70 THR A C 1
ATOM 557 O O . THR A 1 70 ? 18.249 0.647 -40.305 1.00 84.00 70 THR A O 1
ATOM 560 N N . ARG A 1 71 ? 17.700 -1.534 -40.504 1.00 84.12 71 ARG A N 1
ATOM 561 C CA . ARG A 1 71 ? 16.637 -1.308 -41.480 1.00 84.12 71 ARG A CA 1
ATOM 562 C C . ARG A 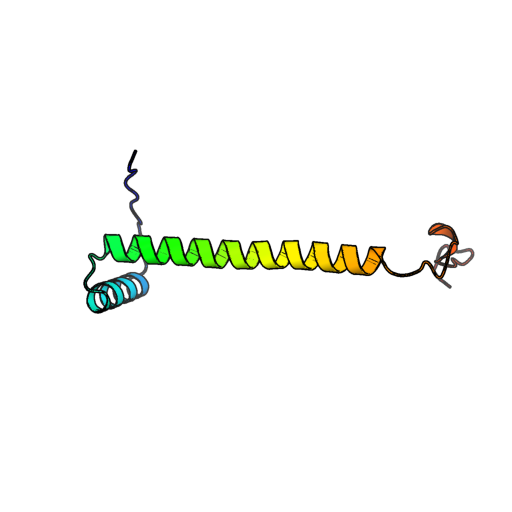1 71 ? 15.528 -0.440 -40.868 1.00 84.12 71 ARG A C 1
ATOM 564 O O . ARG A 1 71 ? 15.229 -0.562 -39.676 1.00 84.12 71 ARG A O 1
ATOM 571 N N . PRO A 1 72 ? 14.902 0.444 -41.661 1.00 79.62 72 PRO A N 1
ATOM 572 C CA . PRO A 1 72 ? 13.709 1.166 -41.238 1.00 79.62 72 PRO A CA 1
ATOM 573 C C . PRO A 1 72 ? 12.620 0.200 -40.763 1.00 79.62 72 PRO A C 1
ATOM 575 O O . PRO A 1 72 ? 12.443 -0.864 -41.344 1.00 79.62 72 PRO A O 1
ATOM 578 N N . VAL A 1 73 ? 11.836 0.591 -39.752 1.00 76.00 73 VAL A N 1
ATOM 579 C CA . VAL A 1 73 ? 10.779 -0.262 -39.163 1.00 76.00 73 VAL A CA 1
ATOM 580 C C . VAL A 1 73 ? 9.788 -0.791 -40.207 1.00 76.00 73 VAL A C 1
ATOM 582 O O . VAL A 1 73 ? 9.302 -1.912 -40.079 1.00 76.00 73 VAL A O 1
ATOM 585 N N . ALA A 1 74 ? 9.523 -0.009 -41.257 1.00 74.12 74 ALA A N 1
ATOM 586 C CA . ALA A 1 74 ? 8.657 -0.398 -42.368 1.00 74.12 74 ALA A CA 1
ATOM 587 C C . ALA A 1 74 ? 9.173 -1.620 -43.150 1.00 74.12 74 ALA A C 1
ATOM 589 O O . ALA A 1 74 ? 8.366 -2.371 -43.685 1.00 74.12 74 ALA A O 1
ATOM 590 N N . ASP A 1 75 ? 10.488 -1.840 -43.153 1.00 75.62 75 ASP A N 1
ATOM 591 C CA . ASP A 1 75 ? 11.158 -2.916 -43.887 1.00 75.62 75 ASP A CA 1
ATOM 592 C C . ASP A 1 75 ? 11.466 -4.128 -42.986 1.00 75.62 75 ASP A C 1
ATOM 594 O O . ASP A 1 75 ? 12.054 -5.112 -43.437 1.00 75.62 75 ASP A O 1
ATOM 598 N N . ILE A 1 76 ? 11.107 -4.056 -41.695 1.00 76.88 76 ILE A N 1
ATOM 599 C CA . ILE A 1 76 ? 11.295 -5.152 -40.731 1.00 76.88 76 ILE A CA 1
ATOM 600 C C . ILE A 1 76 ? 10.219 -6.225 -40.920 1.00 76.88 76 ILE A C 1
ATOM 602 O O . ILE A 1 76 ? 10.510 -7.413 -40.798 1.00 76.88 76 ILE A O 1
ATOM 606 N N . ILE A 1 77 ? 8.980 -5.812 -41.199 1.00 76.19 77 ILE A N 1
ATOM 607 C CA . ILE A 1 77 ? 7.869 -6.727 -41.463 1.00 76.19 77 ILE A CA 1
ATOM 608 C C . ILE A 1 77 ? 7.731 -6.843 -42.978 1.00 76.19 77 ILE A C 1
ATOM 610 O O . ILE A 1 77 ? 7.320 -5.896 -43.645 1.00 76.19 77 ILE A O 1
ATOM 614 N N . GLU A 1 78 ? 8.096 -7.998 -43.523 1.00 74.19 78 GLU A N 1
ATOM 615 C CA . GLU A 1 78 ? 7.921 -8.275 -44.945 1.00 74.19 78 GLU A CA 1
ATOM 616 C C . GLU A 1 78 ? 6.438 -8.537 -45.216 1.00 74.19 78 GLU A C 1
ATOM 618 O O . GLU A 1 78 ? 5.895 -9.551 -44.787 1.00 74.19 78 GLU A O 1
ATOM 623 N N . TYR A 1 79 ? 5.769 -7.614 -45.905 1.00 73.56 79 TYR A N 1
ATOM 624 C CA 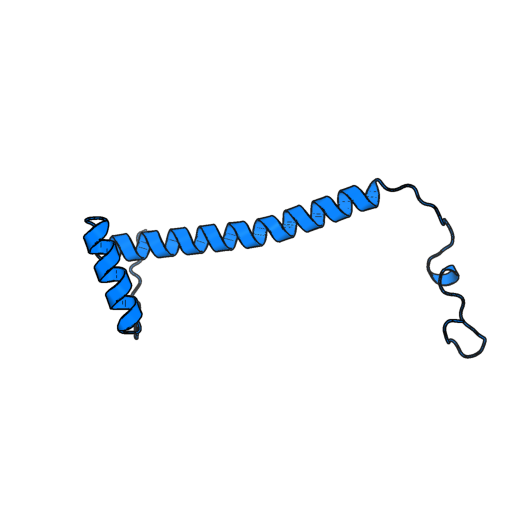. TYR A 1 79 ? 4.384 -7.799 -46.336 1.00 73.56 79 TYR A CA 1
ATOM 625 C C . TYR A 1 79 ? 4.328 -8.395 -47.753 1.00 73.56 79 TYR A C 1
ATOM 627 O O . TYR A 1 79 ? 5.169 -8.093 -48.605 1.00 73.56 79 TYR A O 1
ATOM 635 N N . ASP A 1 80 ? 3.347 -9.256 -48.017 1.00 74.44 80 ASP A N 1
ATOM 636 C CA . ASP A 1 80 ? 3.013 -9.735 -49.357 1.00 74.44 80 ASP A CA 1
ATOM 637 C C . ASP A 1 80 ? 2.208 -8.691 -50.161 1.00 74.44 80 ASP A C 1
ATOM 639 O O . ASP A 1 80 ? 1.887 -7.606 -49.672 1.00 74.44 80 ASP A O 1
ATOM 643 N N . GLU A 1 81 ? 1.872 -8.999 -51.420 1.00 79.94 81 GLU A N 1
ATOM 644 C CA . GLU A 1 81 ? 1.124 -8.079 -52.298 1.00 79.94 81 GLU A CA 1
ATOM 645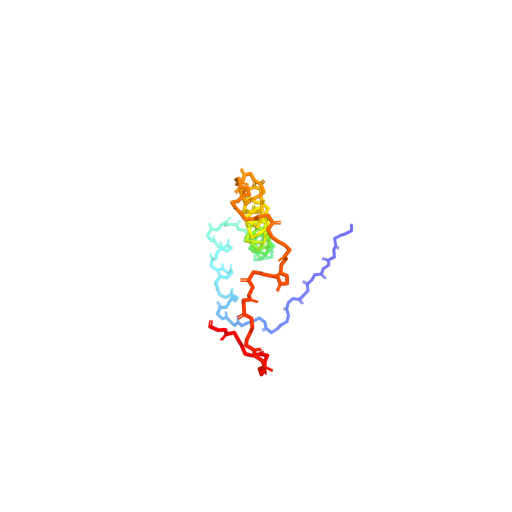 C C . GLU A 1 81 ? -0.305 -7.773 -51.810 1.00 79.94 81 GLU A C 1
ATOM 647 O O . GLU A 1 81 ? -0.941 -6.842 -52.304 1.00 79.94 81 GLU A O 1
ATOM 652 N N . LEU A 1 82 ? -0.814 -8.530 -50.833 1.00 79.88 82 LEU A N 1
ATOM 653 C CA . LEU A 1 82 ? -2.121 -8.334 -50.208 1.00 79.88 82 LEU A CA 1
ATOM 654 C C . LEU A 1 82 ? -2.018 -7.558 -48.883 1.00 79.88 82 LEU A C 1
ATOM 656 O O . LEU A 1 82 ? -3.040 -7.312 -48.239 1.00 79.88 82 LEU A O 1
ATOM 660 N N . GLY A 1 83 ? -0.809 -7.146 -48.485 1.00 72.56 83 GLY A N 1
ATOM 661 C CA . GLY A 1 83 ? -0.554 -6.429 -47.238 1.00 72.56 83 GLY A CA 1
ATOM 662 C C . GLY A 1 83 ? -0.568 -7.328 -46.000 1.00 72.56 83 GLY A C 1
ATOM 663 O O . GLY A 1 83 ? -0.728 -6.824 -44.887 1.00 72.56 83 GLY A O 1
ATOM 664 N N . LEU A 1 84 ? -0.425 -8.646 -46.168 1.00 73.00 84 LEU A N 1
ATOM 665 C CA . LEU A 1 84 ? -0.308 -9.601 -45.069 1.00 73.00 84 LEU A CA 1
ATOM 666 C C . LEU A 1 84 ? 1.170 -9.857 -44.752 1.00 73.00 84 LEU A C 1
ATOM 668 O O . LEU A 1 84 ? 1.981 -9.896 -45.675 1.00 73.00 84 LEU A O 1
ATOM 672 N N . PRO A 1 85 ? 1.554 -10.024 -43.474 1.00 74.44 85 PRO A N 1
ATOM 673 C CA . PRO A 1 85 ? 2.918 -10.414 -43.141 1.00 74.44 85 PRO A CA 1
ATOM 674 C C . PRO A 1 85 ? 3.222 -11.786 -43.758 1.00 74.44 85 PRO A C 1
ATOM 676 O O . PRO A 1 85 ? 2.432 -12.718 -43.584 1.00 74.44 85 PRO A O 1
ATOM 679 N N . LYS A 1 86 ? 4.329 -11.878 -44.499 1.00 65.38 86 LYS A N 1
ATOM 680 C CA . LYS A 1 86 ? 4.847 -13.125 -45.077 1.00 65.38 86 LYS A CA 1
ATOM 681 C C . LYS A 1 86 ? 5.301 -14.119 -44.015 1.00 65.38 86 LYS A C 1
ATOM 683 O O . LYS A 1 86 ? 5.801 -13.684 -42.953 1.00 65.38 86 LYS A O 1
#

Sequence (86 aa):
MTTALQLKKVPSHIKSLIDREAGLHRRSINQETIVLLEEALLARARLQKQSQEDVEDILKRYAALPTLDTRPVADIIEYDELGLPK

pLDDT: mean 87.44, std 9.57, range [44.59, 96.88]

Secondary structure (DSSP, 8-state):
--------S--HHHHHHHHHHHHHHT--HHHHHHHHHHHHHHHHHHHHHHHHHHHHHHHHHHHTS--S--S-GGGTS-B-TTS-B-